Protein AF-A0A9Y2F876-F1 (afdb_monomer)

Structure (mmCIF, N/CA/C/O backbone):
data_AF-A0A9Y2F876-F1
#
_entry.id   AF-A0A9Y2F876-F1
#
loop_
_atom_site.group_PDB
_atom_site.id
_atom_site.type_symbol
_atom_site.label_atom_id
_atom_site.label_alt_id
_atom_site.label_comp_id
_atom_site.label_asym_id
_atom_site.label_entity_id
_atom_site.label_seq_id
_atom_site.pdbx_PDB_ins_code
_atom_site.Cartn_x
_atom_site.Cartn_y
_atom_site.Cartn_z
_atom_site.occupancy
_atom_site.B_iso_or_equiv
_atom_site.auth_seq_id
_atom_site.auth_comp_id
_atom_site.auth_asym_id
_atom_site.auth_atom_id
_atom_site.pdbx_PDB_model_num
ATOM 1 N N . MET A 1 1 ? -9.576 5.790 1.671 1.00 90.94 1 MET A N 1
ATOM 2 C CA . MET A 1 1 ? -9.156 4.691 2.572 1.00 90.94 1 MET A CA 1
ATOM 3 C C . MET A 1 1 ? -8.521 5.276 3.820 1.00 90.94 1 MET A C 1
ATOM 5 O O . MET A 1 1 ? -8.061 6.411 3.752 1.00 90.94 1 MET A O 1
ATOM 9 N N . LYS A 1 2 ? -8.504 4.542 4.933 1.00 94.25 2 LYS A N 1
ATOM 10 C CA . LYS A 1 2 ? -7.722 4.908 6.122 1.00 94.25 2 LYS A CA 1
ATOM 11 C C . LYS A 1 2 ? -6.508 3.995 6.263 1.00 94.25 2 LYS A C 1
ATOM 13 O O . LYS A 1 2 ? -6.579 2.832 5.872 1.00 94.25 2 LYS A O 1
ATOM 18 N N . VAL A 1 3 ? -5.433 4.539 6.819 1.00 91.81 3 VAL A N 1
ATOM 19 C CA . VAL A 1 3 ? -4.305 3.777 7.356 1.00 91.81 3 VAL A CA 1
ATOM 20 C C . VAL A 1 3 ? -4.409 3.852 8.870 1.00 91.81 3 VAL A C 1
ATOM 22 O O . VAL A 1 3 ? -4.529 4.957 9.409 1.00 91.81 3 VAL A O 1
ATOM 25 N N . SER A 1 4 ? -4.386 2.711 9.545 1.00 93.06 4 SER A N 1
ATOM 26 C CA . SER A 1 4 ? -4.471 2.643 11.001 1.00 93.06 4 SER A CA 1
ATOM 27 C C . SER A 1 4 ? -3.447 1.690 11.603 1.00 93.06 4 SER A C 1
ATOM 29 O O . SER A 1 4 ? -2.916 0.804 10.936 1.00 93.06 4 SER A O 1
ATOM 31 N N . ALA A 1 5 ? -3.142 1.926 12.875 1.00 91.31 5 ALA A N 1
ATOM 32 C CA . ALA A 1 5 ? -2.429 0.994 13.735 1.00 91.31 5 ALA A CA 1
ATOM 33 C C . ALA A 1 5 ? -3.355 0.566 14.873 1.00 91.31 5 ALA A C 1
ATOM 35 O O . ALA A 1 5 ? -4.162 1.371 15.343 1.00 91.31 5 ALA A O 1
ATOM 36 N N . THR A 1 6 ? -3.196 -0.675 15.320 1.00 91.19 6 THR A N 1
ATOM 37 C CA . THR A 1 6 ? -3.867 -1.200 16.510 1.00 91.19 6 THR A CA 1
ATOM 38 C C . THR A 1 6 ? -2.807 -1.542 17.550 1.00 91.19 6 THR A C 1
ATOM 40 O O . THR A 1 6 ? -1.836 -2.233 17.232 1.00 91.19 6 THR A O 1
ATOM 43 N N . ASP A 1 7 ? -2.951 -1.020 18.767 1.00 90.69 7 ASP A N 1
ATOM 44 C CA . ASP A 1 7 ? -2.042 -1.336 19.871 1.00 90.69 7 ASP A CA 1
ATOM 45 C C . ASP A 1 7 ? -2.353 -2.708 20.505 1.00 90.69 7 ASP A C 1
ATOM 47 O O . ASP A 1 7 ? -3.294 -3.404 20.117 1.00 90.69 7 ASP A O 1
ATOM 51 N N . MET A 1 8 ? -1.540 -3.129 21.480 1.00 91.50 8 MET A N 1
ATOM 52 C CA . MET A 1 8 ? -1.741 -4.420 22.157 1.00 91.50 8 MET A CA 1
ATOM 53 C C . MET A 1 8 ? -3.033 -4.481 22.982 1.00 91.50 8 MET A C 1
ATOM 55 O O . MET A 1 8 ? -3.517 -5.578 23.259 1.00 91.50 8 MET A O 1
ATOM 59 N N . ASP A 1 9 ? -3.580 -3.327 23.362 1.00 94.56 9 ASP A N 1
ATOM 60 C CA . ASP A 1 9 ? -4.826 -3.209 24.118 1.00 94.56 9 ASP A CA 1
ATOM 61 C C . ASP A 1 9 ? -6.055 -3.181 23.184 1.00 94.56 9 ASP A C 1
ATOM 63 O O . ASP A 1 9 ? -7.196 -3.180 23.648 1.00 94.56 9 ASP A O 1
ATOM 67 N N . GLY A 1 10 ? -5.837 -3.209 21.863 1.00 92.38 10 GLY A N 1
ATOM 68 C CA . GLY A 1 10 ? -6.878 -3.231 20.839 1.00 92.38 10 GLY A CA 1
ATOM 69 C C . GLY A 1 10 ? -7.393 -1.850 20.434 1.00 92.38 10 GLY A C 1
ATOM 70 O O . GLY A 1 10 ? -8.394 -1.768 19.719 1.00 92.38 10 GLY A O 1
ATOM 71 N N . ASN A 1 11 ? -6.744 -0.762 20.858 1.00 94.19 11 ASN A N 1
ATOM 72 C CA . ASN A 1 11 ? -7.148 0.581 20.459 1.00 94.19 11 ASN A CA 1
ATOM 73 C C . ASN A 1 11 ? -6.655 0.885 19.044 1.00 94.19 11 ASN A C 1
ATOM 75 O O . ASN A 1 11 ? -5.462 0.799 18.749 1.00 94.19 11 ASN A O 1
ATOM 79 N N . GLU A 1 12 ? -7.583 1.289 18.176 1.00 94.06 12 GLU A N 1
ATOM 80 C CA . GLU A 1 12 ? -7.270 1.698 16.811 1.00 94.06 12 GLU A CA 1
ATOM 81 C C . GLU A 1 12 ? -6.975 3.203 16.736 1.00 94.06 12 GLU A C 1
ATOM 83 O O . GLU A 1 12 ? -7.786 4.038 17.146 1.00 94.06 12 GLU A O 1
ATOM 88 N N . GLN A 1 13 ? -5.851 3.561 16.115 1.00 93.56 13 GLN A N 1
ATOM 89 C CA . GLN A 1 13 ? -5.506 4.937 15.773 1.00 93.56 13 GLN A CA 1
ATOM 90 C C . GLN A 1 13 ? -5.457 5.126 14.255 1.00 93.56 13 GLN A C 1
ATOM 92 O O . GLN A 1 13 ? -4.723 4.429 13.555 1.00 93.56 13 GLN A O 1
ATOM 97 N N . ILE A 1 14 ? -6.190 6.119 13.736 1.00 93.50 14 ILE A N 1
ATOM 98 C CA . ILE A 1 14 ? -6.073 6.542 12.333 1.00 93.50 14 ILE A CA 1
ATOM 99 C C . ILE A 1 14 ? -4.804 7.381 12.177 1.00 93.50 14 ILE A C 1
ATOM 101 O O . ILE A 1 14 ? -4.685 8.453 12.766 1.00 93.50 14 ILE A O 1
ATOM 105 N N . LEU A 1 15 ? -3.882 6.897 11.349 1.00 90.94 15 LEU A N 1
ATOM 106 C CA . LEU A 1 15 ? -2.607 7.548 11.055 1.00 90.94 15 LEU A CA 1
ATOM 107 C C . LEU A 1 15 ? -2.693 8.436 9.813 1.00 90.94 15 LEU A C 1
ATOM 109 O O . LEU A 1 15 ? -2.065 9.489 9.757 1.00 90.94 15 LEU A O 1
ATOM 113 N N . ALA A 1 16 ? -3.470 8.016 8.810 1.00 89.50 16 ALA A N 1
ATOM 114 C CA . ALA A 1 16 ? -3.639 8.775 7.577 1.00 89.50 16 ALA A CA 1
ATOM 115 C C . ALA A 1 16 ? -4.977 8.492 6.886 1.00 89.50 16 ALA A C 1
ATOM 117 O O . ALA A 1 16 ? -5.543 7.399 6.981 1.00 89.50 16 ALA A O 1
ATOM 118 N N . LEU A 1 17 ? -5.441 9.477 6.116 1.00 91.94 17 LEU A N 1
ATOM 119 C CA . LEU A 1 17 ? -6.520 9.326 5.146 1.00 91.94 17 LEU A CA 1
ATOM 120 C C . LEU A 1 17 ? -5.945 9.401 3.736 1.00 91.94 17 LEU A C 1
ATOM 122 O O . LEU A 1 17 ? -5.151 10.280 3.412 1.00 91.94 17 LEU A O 1
ATOM 126 N N . VAL A 1 18 ? -6.375 8.474 2.888 1.00 90.75 18 VAL A N 1
ATOM 127 C CA . VAL A 1 18 ? -5.912 8.354 1.508 1.00 90.75 18 VAL A CA 1
ATOM 128 C C . VAL A 1 18 ? -7.082 8.577 0.566 1.00 90.75 18 VAL A C 1
ATOM 130 O O . VAL A 1 18 ? -8.057 7.817 0.562 1.00 90.75 18 VAL A O 1
ATOM 133 N N . HIS A 1 19 ? -6.965 9.636 -0.225 1.00 91.06 19 HIS A N 1
ATOM 134 C CA . HIS A 1 19 ? -7.934 10.048 -1.235 1.00 91.06 19 HIS A CA 1
ATOM 135 C C . HIS A 1 19 ? -7.677 9.351 -2.586 1.00 91.06 19 HIS A C 1
ATOM 137 O O . HIS A 1 19 ? -6.632 8.715 -2.759 1.00 91.06 19 HIS A O 1
ATOM 143 N N . PRO A 1 20 ? -8.613 9.440 -3.553 1.00 92.12 20 PRO A N 1
ATOM 144 C CA . PRO A 1 20 ? -8.408 8.907 -4.899 1.00 92.12 20 PRO A CA 1
ATOM 145 C C . PRO A 1 20 ? -7.085 9.371 -5.522 1.00 92.12 20 PRO A C 1
ATOM 147 O O . PRO A 1 20 ? -6.665 10.508 -5.323 1.00 92.12 20 PRO A O 1
ATOM 150 N N . ALA A 1 21 ? -6.428 8.474 -6.264 1.00 86.88 21 ALA A N 1
ATOM 151 C CA . ALA A 1 21 ? -5.073 8.651 -6.809 1.00 86.88 21 ALA A CA 1
ATOM 152 C C . ALA A 1 21 ? -3.948 8.837 -5.762 1.00 86.88 21 ALA A C 1
ATOM 154 O O . ALA A 1 21 ? -2.807 9.148 -6.123 1.00 86.88 21 ALA A O 1
ATOM 155 N N . GLY A 1 22 ? -4.247 8.616 -4.478 1.00 85.88 22 GLY A N 1
ATOM 156 C CA . GLY A 1 22 ? -3.244 8.428 -3.436 1.00 85.88 22 GLY A CA 1
ATOM 157 C C . GLY A 1 22 ? -2.491 7.107 -3.606 1.00 85.88 22 GLY A C 1
ATOM 158 O O . GLY A 1 22 ? -3.005 6.148 -4.181 1.00 85.88 22 GLY A O 1
ATOM 159 N N . VAL A 1 23 ? -1.257 7.068 -3.106 1.00 83.94 23 VAL A N 1
ATOM 160 C CA . VAL A 1 23 ? -0.388 5.884 -3.138 1.00 83.94 23 VAL A CA 1
ATOM 161 C C . VAL A 1 23 ? -0.213 5.383 -1.711 1.00 83.94 23 VAL A C 1
ATOM 163 O O . VAL A 1 23 ? -0.018 6.183 -0.800 1.00 83.94 23 VAL A O 1
ATOM 166 N N . ILE A 1 24 ? -0.298 4.068 -1.524 1.00 84.81 24 ILE A N 1
ATOM 167 C CA . ILE A 1 24 ? -0.108 3.403 -0.233 1.00 84.81 24 ILE A CA 1
ATOM 168 C C . ILE A 1 24 ? 0.824 2.227 -0.444 1.00 84.81 24 ILE A C 1
ATOM 170 O O . ILE A 1 24 ? 0.705 1.505 -1.432 1.00 84.81 24 ILE A O 1
ATOM 174 N N . GLY A 1 25 ? 1.719 2.028 0.509 1.00 78.81 25 GLY A N 1
ATOM 175 C CA . GLY A 1 25 ? 2.683 0.949 0.489 1.00 78.81 25 GLY A CA 1
ATOM 176 C C . GLY A 1 25 ? 4.047 1.484 0.863 1.00 78.81 25 GLY A C 1
ATOM 177 O O . GLY A 1 25 ? 4.415 2.603 0.504 1.00 78.81 25 GLY A O 1
ATOM 178 N N . ASP A 1 26 ? 4.7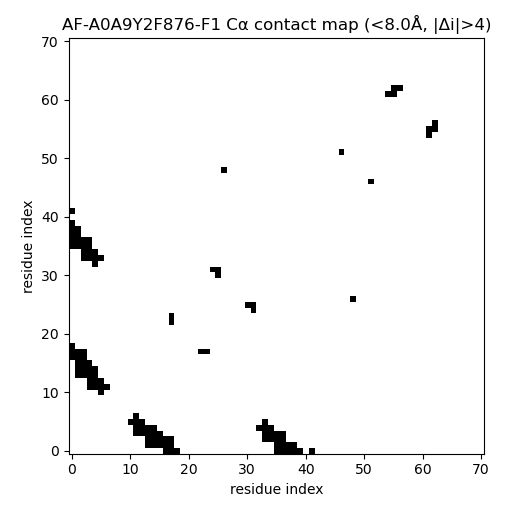84 0.671 1.599 1.00 71.38 26 ASP A N 1
ATOM 179 C CA . ASP A 1 26 ? 6.132 1.019 1.990 1.00 71.38 26 ASP A CA 1
ATOM 180 C C . ASP A 1 26 ? 7.116 0.446 0.968 1.00 71.38 26 ASP A C 1
ATOM 182 O O . ASP A 1 26 ? 7.372 -0.760 0.905 1.00 71.38 26 ASP A O 1
ATOM 186 N N . LEU A 1 27 ? 7.626 1.323 0.104 1.00 63.09 27 LEU A N 1
ATOM 187 C CA . LEU A 1 27 ? 8.646 0.974 -0.884 1.00 63.09 27 LEU A CA 1
ATOM 188 C C . LEU A 1 27 ? 9.937 0.494 -0.204 1.00 63.09 27 LEU A C 1
ATOM 190 O O . LEU A 1 27 ? 10.641 -0.356 -0.753 1.00 63.09 27 LEU A O 1
ATOM 194 N N . PHE A 1 28 ? 10.220 1.002 1.000 1.00 58.41 28 PHE A N 1
ATOM 195 C CA . PHE A 1 28 ? 11.521 0.868 1.650 1.00 58.41 28 PHE A CA 1
ATOM 196 C C . PHE A 1 28 ? 11.478 0.066 2.954 1.00 58.41 28 PHE A C 1
ATOM 198 O O . PHE A 1 28 ? 12.512 -0.477 3.342 1.00 58.41 28 PHE A O 1
ATOM 205 N N . ALA A 1 29 ? 10.318 -0.099 3.596 1.00 61.66 29 ALA A N 1
ATOM 206 C CA . ALA A 1 29 ? 10.208 -0.985 4.751 1.00 61.66 29 ALA A CA 1
ATOM 207 C C . ALA A 1 29 ? 10.021 -2.466 4.353 1.00 61.66 29 ALA A C 1
ATOM 209 O O . AL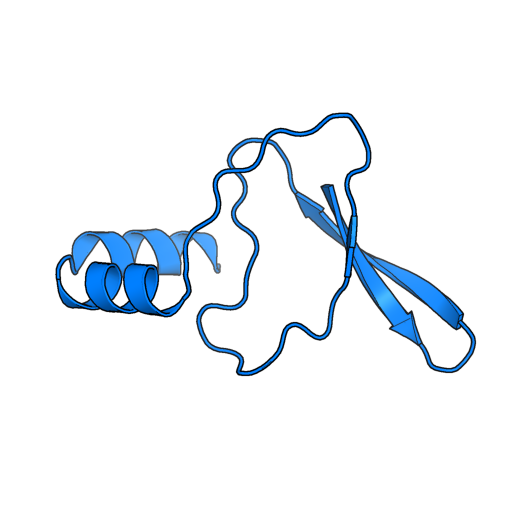A A 1 29 ? 9.416 -2.795 3.321 1.00 61.66 29 ALA A O 1
ATOM 210 N N . PRO A 1 30 ? 10.544 -3.397 5.171 1.00 52.66 30 PRO A N 1
ATOM 211 C CA . PRO A 1 30 ? 10.375 -4.830 4.957 1.00 52.66 30 PRO A CA 1
ATOM 212 C C . PRO A 1 30 ? 8.953 -5.324 5.269 1.00 52.66 30 PRO A C 1
ATOM 214 O O . PRO A 1 30 ? 8.537 -6.316 4.676 1.00 52.66 30 PRO A O 1
ATOM 217 N N . PHE A 1 31 ? 8.194 -4.628 6.127 1.00 56.66 31 PHE A N 1
ATOM 218 C CA . PHE A 1 31 ? 6.841 -5.025 6.531 1.00 56.66 31 PHE A CA 1
ATOM 219 C C . PHE A 1 31 ? 5.916 -3.813 6.681 1.00 56.66 31 PHE A C 1
ATOM 221 O O . PHE A 1 31 ? 6.305 -2.798 7.254 1.00 56.66 31 PHE A O 1
ATOM 228 N N . THR A 1 32 ? 4.673 -3.932 6.211 1.00 61.31 32 THR A N 1
ATOM 229 C 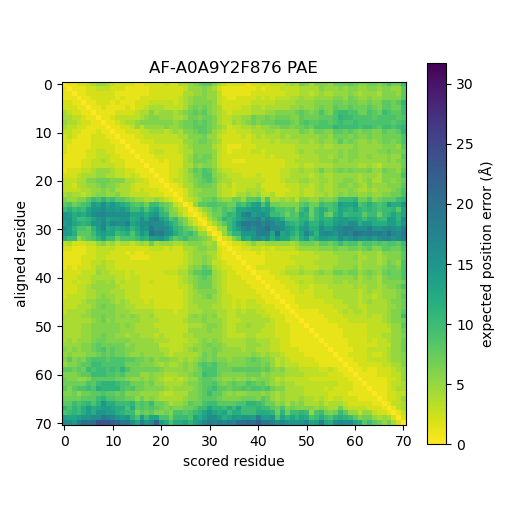CA . THR A 1 32 ? 3.589 -2.994 6.533 1.00 61.31 32 THR A CA 1
ATOM 230 C C . THR A 1 32 ? 3.081 -3.288 7.941 1.00 61.31 32 THR A C 1
ATOM 232 O O . THR A 1 32 ? 2.386 -4.276 8.147 1.00 61.31 32 THR A O 1
ATOM 235 N N . GLN A 1 33 ? 3.425 -2.435 8.908 1.00 71.12 33 GLN A N 1
ATOM 236 C CA . GLN A 1 33 ? 2.923 -2.506 10.292 1.00 71.12 33 GLN A CA 1
ATOM 237 C C . GLN A 1 33 ? 1.535 -1.866 10.471 1.00 71.12 33 GLN A C 1
ATOM 239 O O . GLN A 1 33 ? 1.093 -1.656 11.596 1.00 71.12 33 GLN A O 1
ATOM 244 N N . HIS A 1 34 ? 0.873 -1.511 9.371 1.00 86.44 34 HIS A N 1
ATOM 245 C CA . HIS A 1 34 ? -0.355 -0.731 9.382 1.00 86.44 34 HIS A CA 1
ATOM 246 C C . HIS A 1 34 ? -1.429 -1.418 8.554 1.00 86.44 34 HIS A C 1
ATOM 248 O O . HIS A 1 34 ? -1.153 -1.923 7.460 1.00 86.44 34 HIS A O 1
ATOM 254 N N . ASP A 1 35 ? -2.653 -1.351 9.055 1.00 89.19 35 ASP A N 1
ATOM 255 C CA . ASP A 1 35 ? -3.833 -1.815 8.354 1.00 89.19 35 ASP A CA 1
ATOM 256 C C . ASP A 1 35 ? -4.315 -0.741 7.382 1.00 89.19 35 ASP A C 1
ATOM 258 O O . ASP A 1 35 ? -4.344 0.456 7.684 1.00 89.19 35 ASP A O 1
ATOM 262 N N . VAL A 1 36 ? -4.711 -1.175 6.187 1.00 91.31 36 VAL A N 1
ATOM 263 C CA . VAL A 1 36 ? -5.298 -0.306 5.166 1.00 91.31 36 VAL A CA 1
ATOM 264 C C . VAL A 1 36 ? -6.742 -0.724 4.972 1.00 91.31 36 VAL A C 1
ATOM 266 O O . VAL A 1 36 ? -7.024 -1.811 4.471 1.00 91.31 36 VAL A O 1
ATOM 269 N N . VAL A 1 37 ? -7.663 0.155 5.357 1.00 93.38 37 VAL A N 1
ATOM 270 C CA . VAL A 1 37 ? -9.095 -0.156 5.383 1.00 93.38 37 VAL A CA 1
ATOM 271 C C . VAL A 1 37 ? -9.856 0.751 4.419 1.00 93.38 37 VAL A C 1
ATOM 273 O O . VAL A 1 37 ? -9.733 1.985 4.434 1.00 93.38 37 VAL A O 1
ATOM 276 N N . ALA A 1 38 ? -10.672 0.134 3.567 1.00 95.00 38 ALA A N 1
ATOM 277 C CA . ALA A 1 38 ? -11.601 0.845 2.702 1.00 95.00 38 ALA A CA 1
ATOM 278 C C . ALA A 1 38 ? -12.735 1.453 3.546 1.00 95.00 38 ALA A C 1
ATOM 280 O O . ALA A 1 38 ? -13.412 0.750 4.289 1.00 95.00 38 ALA A O 1
ATOM 281 N N . LEU A 1 39 ? -12.932 2.771 3.441 1.00 95.06 39 LEU A N 1
ATOM 282 C CA . LEU A 1 39 ? -14.025 3.483 4.127 1.00 95.06 39 LEU A CA 1
ATOM 283 C C . LEU A 1 39 ? -15.323 3.482 3.304 1.00 95.06 39 LEU A C 1
ATOM 285 O O . LEU A 1 39 ? -16.397 3.739 3.832 1.00 95.06 39 LEU A O 1
ATOM 289 N N . THR A 1 40 ? -15.199 3.222 2.003 1.00 94.75 40 THR A N 1
ATOM 290 C CA . THR A 1 40 ? -16.269 3.158 1.004 1.00 94.75 40 THR A CA 1
ATOM 291 C C . THR A 1 40 ? -15.881 2.123 -0.048 1.00 94.75 40 THR A C 1
ATOM 293 O O . THR A 1 40 ? -14.728 1.675 -0.080 1.00 94.75 40 THR A O 1
ATOM 296 N N . GLU A 1 41 ? -16.791 1.813 -0.973 1.00 96.50 41 GLU A N 1
ATOM 297 C CA . GLU A 1 41 ? -16.417 1.130 -2.212 1.00 96.50 41 GLU A CA 1
ATOM 298 C C . GLU A 1 41 ? -15.230 1.858 -2.864 1.00 96.50 41 GLU A C 1
ATOM 300 O O . GLU A 1 41 ? -15.209 3.088 -2.963 1.00 96.50 41 GLU A O 1
ATOM 305 N N . SER A 1 42 ? -14.187 1.098 -3.189 1.00 93.88 42 SER A N 1
ATOM 306 C CA . SER A 1 42 ? -12.895 1.621 -3.625 1.00 93.88 42 SER A CA 1
ATOM 307 C C . SER A 1 42 ? -12.325 0.711 -4.705 1.00 93.88 42 SER A C 1
ATOM 309 O O . SER A 1 42 ? -12.344 -0.509 -4.563 1.00 93.88 42 SER A O 1
ATOM 311 N N . GLN A 1 43 ? -11.780 1.307 -5.763 1.00 95.25 43 GLN A N 1
ATOM 312 C CA . GLN A 1 43 ? -11.014 0.593 -6.782 1.00 95.25 43 GLN A CA 1
ATOM 313 C C . GLN A 1 43 ? -9.525 0.813 -6.544 1.00 95.25 43 GLN A C 1
ATOM 315 O O . GLN A 1 43 ? -9.090 1.935 -6.275 1.00 95.25 43 GLN A O 1
ATOM 320 N N . LEU A 1 44 ? -8.750 -0.263 -6.641 1.00 91.81 44 LEU A N 1
ATOM 321 C CA . LE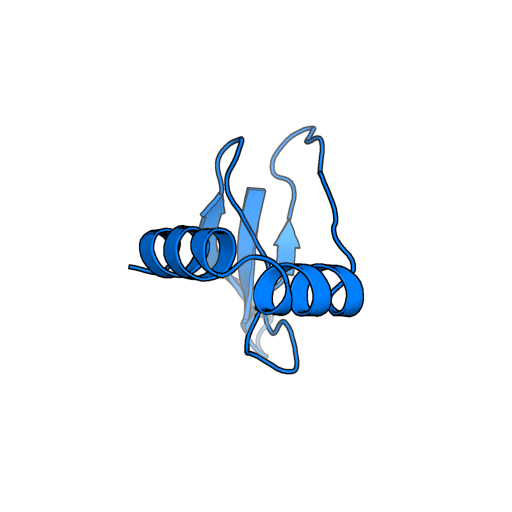U A 1 44 ? -7.319 -0.256 -6.371 1.00 91.81 44 LEU A CA 1
ATOM 322 C C . LEU A 1 44 ? -6.538 -0.626 -7.624 1.00 91.81 44 LEU A C 1
ATOM 324 O O . LEU A 1 44 ? -6.917 -1.532 -8.361 1.00 91.81 44 LEU A O 1
ATOM 328 N N . CYS A 1 45 ? -5.413 0.057 -7.816 1.00 92.44 45 CYS A N 1
ATOM 329 C CA . CYS A 1 45 ? -4.377 -0.349 -8.752 1.00 92.44 45 CYS A CA 1
ATOM 330 C C . CYS A 1 45 ? -3.198 -0.870 -7.931 1.00 92.44 45 CYS A C 1
ATOM 332 O O . CYS A 1 45 ? -2.582 -0.111 -7.180 1.00 92.44 45 CYS A O 1
ATOM 334 N N . THR A 1 46 ? -2.945 -2.174 -8.006 1.00 90.12 46 THR A N 1
ATOM 335 C CA . THR A 1 46 ? -1.915 -2.846 -7.212 1.00 90.12 46 THR A CA 1
ATOM 336 C C . THR A 1 46 ? -0.688 -3.137 -8.065 1.00 90.12 46 THR A C 1
ATOM 338 O O . THR A 1 46 ? -0.783 -3.465 -9.245 1.00 90.12 46 THR A O 1
ATOM 341 N N . PHE A 1 47 ? 0.484 -3.026 -7.445 1.00 87.94 47 PHE A N 1
ATOM 342 C CA . PHE A 1 47 ? 1.768 -3.317 -8.072 1.00 87.94 47 PHE A CA 1
ATOM 343 C C . PHE A 1 47 ? 2.535 -4.283 -7.178 1.00 87.94 47 PHE A C 1
ATOM 345 O O . PHE A 1 47 ? 2.636 -4.062 -5.969 1.00 87.94 47 PHE A O 1
ATOM 352 N N . ALA A 1 48 ? 3.100 -5.344 -7.753 1.00 88.75 48 ALA A N 1
ATOM 353 C CA . ALA A 1 48 ? 4.004 -6.202 -7.002 1.00 88.75 48 ALA A CA 1
ATOM 354 C C . ALA A 1 48 ? 5.290 -5.429 -6.669 1.00 88.75 48 ALA A C 1
ATOM 356 O O . ALA A 1 48 ? 5.841 -4.730 -7.521 1.00 88.75 48 ALA A O 1
ATOM 357 N N . LYS A 1 49 ? 5.810 -5.590 -5.445 1.00 84.62 49 LYS A N 1
ATOM 358 C CA . LYS A 1 49 ? 7.031 -4.899 -4.987 1.00 84.62 49 LYS A CA 1
ATOM 359 C C . LYS A 1 49 ? 8.215 -5.118 -5.936 1.00 84.62 49 LYS A C 1
ATOM 361 O O . LYS A 1 49 ? 8.932 -4.176 -6.252 1.00 84.62 49 LYS A O 1
ATOM 366 N N . ALA A 1 50 ? 8.389 -6.345 -6.431 1.00 88.31 50 ALA A N 1
ATOM 367 C CA . ALA A 1 50 ? 9.457 -6.679 -7.374 1.00 88.31 50 ALA A CA 1
ATOM 368 C C . ALA A 1 50 ? 9.321 -5.935 -8.714 1.00 88.31 50 ALA A C 1
ATOM 370 O O . ALA A 1 50 ? 10.320 -5.488 -9.274 1.00 88.31 50 ALA A O 1
ATOM 371 N N . ASP A 1 51 ? 8.099 -5.768 -9.218 1.00 90.38 51 ASP A N 1
ATOM 372 C CA . ASP A 1 51 ? 7.845 -5.063 -10.478 1.00 90.38 51 ASP A CA 1
ATOM 373 C C . ASP A 1 51 ? 8.068 -3.564 -10.321 1.00 90.38 51 ASP A C 1
ATOM 375 O O . ASP A 1 51 ? 8.695 -2.935 -11.173 1.00 90.38 51 ASP A O 1
ATOM 379 N N . LEU A 1 52 ? 7.626 -3.008 -9.191 1.00 86.81 52 LEU A N 1
ATOM 380 C CA . LEU A 1 52 ? 7.829 -1.604 -8.868 1.00 86.81 52 LEU A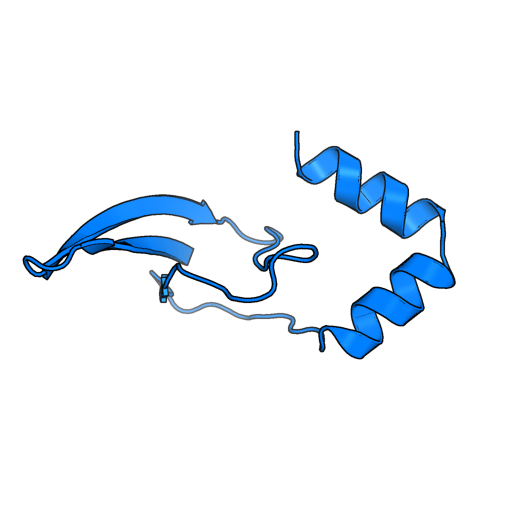 CA 1
ATOM 381 C C . LEU A 1 52 ? 9.317 -1.278 -8.684 1.00 86.81 52 LEU A C 1
ATOM 383 O O . LEU A 1 52 ? 9.782 -0.288 -9.241 1.00 86.81 52 LEU A O 1
ATOM 387 N N . ASN A 1 53 ? 10.081 -2.137 -8.001 1.00 86.44 53 ASN A N 1
ATOM 388 C CA . ASN A 1 53 ? 11.533 -1.982 -7.866 1.00 86.44 53 ASN A CA 1
ATOM 389 C C . ASN A 1 53 ? 12.232 -1.999 -9.232 1.00 86.44 53 ASN A C 1
ATOM 391 O O . ASN A 1 53 ? 12.996 -1.089 -9.540 1.00 86.44 53 ASN A O 1
ATOM 395 N N . ARG A 1 54 ? 11.901 -2.968 -10.100 1.00 90.31 54 ARG A N 1
ATOM 396 C CA . ARG A 1 54 ? 12.443 -3.012 -11.469 1.00 90.31 54 ARG A CA 1
ATOM 397 C C . ARG A 1 54 ? 12.105 -1.750 -12.266 1.00 90.31 54 ARG A C 1
ATOM 399 O O . ARG A 1 54 ? 12.944 -1.264 -13.018 1.00 90.31 54 ARG A O 1
ATOM 406 N N . ALA A 1 55 ? 10.895 -1.211 -12.113 1.00 89.44 55 ALA A N 1
ATOM 407 C CA . ALA A 1 55 ? 10.492 0.023 -12.782 1.00 89.44 55 ALA A CA 1
ATOM 408 C C . ALA A 1 55 ? 11.254 1.250 -12.252 1.00 89.44 55 ALA A C 1
ATOM 410 O O . ALA A 1 55 ? 11.646 2.111 -13.034 1.00 89.44 55 ALA A O 1
ATOM 411 N N . VA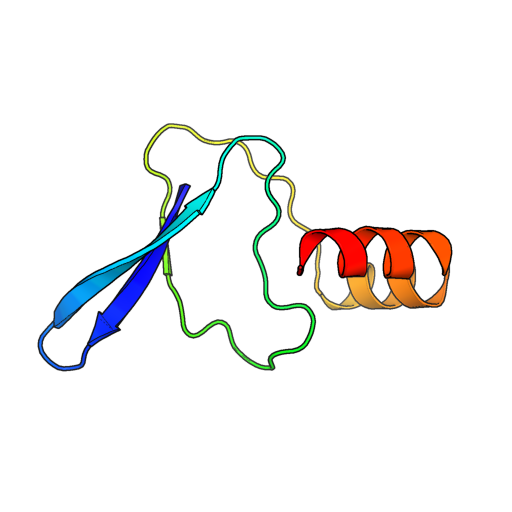L A 1 56 ? 11.488 1.331 -10.942 1.00 88.62 56 VAL A N 1
ATOM 412 C CA . VAL A 1 56 ? 12.288 2.395 -10.312 1.00 88.62 56 VAL A CA 1
ATOM 413 C C . VAL A 1 56 ? 13.733 2.368 -10.823 1.00 88.62 56 VAL A C 1
ATOM 415 O O . VAL A 1 56 ? 14.272 3.423 -11.158 1.00 88.62 56 VAL A O 1
ATOM 418 N N . ASP A 1 57 ? 14.325 1.181 -10.968 1.00 88.50 57 ASP A N 1
ATOM 419 C CA . ASP A 1 57 ? 15.677 1.019 -11.517 1.00 88.50 57 ASP A CA 1
ATOM 420 C C . ASP A 1 57 ? 15.744 1.383 -13.011 1.00 88.50 57 ASP A C 1
ATOM 422 O O . ASP A 1 57 ? 16.689 2.031 -13.463 1.00 88.50 57 ASP A O 1
ATOM 426 N N . ALA A 1 58 ? 14.725 1.000 -13.787 1.00 93.62 58 ALA A N 1
ATOM 427 C CA . ALA A 1 58 ? 14.671 1.246 -15.228 1.00 93.62 58 ALA A CA 1
ATOM 428 C C . ALA A 1 58 ? 14.322 2.701 -15.597 1.00 93.62 58 ALA A C 1
ATOM 430 O O . ALA A 1 58 ? 14.718 3.178 -16.663 1.00 93.62 58 ALA A O 1
ATOM 431 N N . TYR A 1 59 ? 13.584 3.417 -14.742 1.00 92.69 59 TYR A N 1
ATOM 432 C CA . TYR A 1 59 ? 13.050 4.747 -15.042 1.00 92.69 59 TYR A CA 1
ATOM 433 C C . TYR A 1 59 ? 13.398 5.766 -13.941 1.00 92.69 59 TYR A C 1
ATOM 435 O O . TYR A 1 59 ? 12.569 6.058 -13.082 1.00 92.69 59 TYR A O 1
ATOM 443 N N . PRO A 1 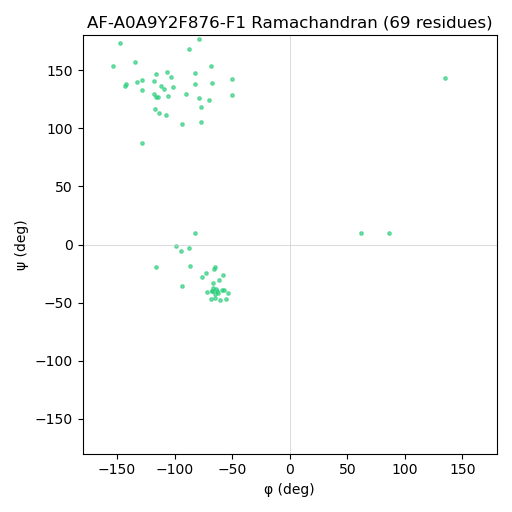60 ? 14.564 6.440 -14.003 1.00 87.38 60 PRO A N 1
ATOM 444 C CA . PRO A 1 60 ? 14.998 7.385 -12.962 1.00 87.38 60 PRO A CA 1
ATOM 445 C C . PRO A 1 60 ? 14.031 8.554 -12.698 1.00 87.38 60 PRO A C 1
ATOM 447 O O . PRO A 1 60 ? 14.004 9.132 -11.609 1.00 87.38 60 PRO A O 1
ATOM 450 N N . ALA A 1 61 ? 13.229 8.933 -13.698 1.00 89.75 61 ALA A N 1
ATOM 451 C CA . ALA A 1 61 ? 12.186 9.944 -13.542 1.00 89.75 61 ALA A CA 1
ATOM 452 C C . ALA A 1 61 ? 11.056 9.479 -12.602 1.00 89.75 61 ALA A C 1
ATOM 454 O O . ALA A 1 61 ? 10.512 10.300 -11.861 1.00 89.75 61 ALA A O 1
ATOM 455 N N . LEU A 1 62 ? 10.744 8.177 -12.589 1.00 86.94 62 LEU A N 1
ATOM 456 C CA . LEU A 1 62 ? 9.762 7.577 -11.687 1.00 86.94 62 LEU A CA 1
ATOM 457 C C . LEU A 1 62 ? 10.232 7.684 -10.235 1.00 86.94 62 LEU A C 1
ATOM 459 O O . LEU A 1 62 ? 9.482 8.162 -9.390 1.00 86.94 62 LEU A O 1
ATOM 463 N N . THR A 1 63 ? 11.494 7.352 -9.958 1.00 83.44 63 THR A N 1
ATOM 464 C CA . THR A 1 63 ? 12.100 7.478 -8.623 1.00 83.44 63 THR A CA 1
ATOM 465 C C . THR A 1 63 ? 11.972 8.898 -8.078 1.00 83.44 63 THR A C 1
ATOM 467 O O . THR A 1 63 ? 11.517 9.104 -6.954 1.00 83.44 63 THR A O 1
ATOM 470 N N . LYS A 1 64 ? 12.297 9.905 -8.902 1.00 85.00 64 LYS A N 1
ATOM 471 C CA . LYS A 1 64 ? 12.151 11.324 -8.532 1.00 85.00 64 LYS A CA 1
ATOM 472 C C . LYS A 1 64 ? 10.693 11.708 -8.272 1.00 85.00 64 LYS A C 1
ATOM 474 O O . LYS A 1 64 ? 10.417 12.475 -7.352 1.00 85.00 64 LYS A O 1
ATOM 479 N N . ALA A 1 65 ? 9.763 11.201 -9.080 1.00 84.94 65 ALA A N 1
ATOM 480 C CA . ALA A 1 65 ? 8.339 11.467 -8.910 1.00 84.94 65 ALA A CA 1
ATOM 481 C C . ALA A 1 65 ? 7.780 10.849 -7.619 1.00 84.94 65 ALA A C 1
ATOM 483 O O . ALA A 1 65 ? 6.949 11.480 -6.967 1.00 84.94 65 ALA A O 1
ATOM 484 N N . LEU A 1 66 ? 8.253 9.658 -7.239 1.00 80.56 66 LEU A N 1
ATOM 485 C CA . LEU A 1 66 ? 7.878 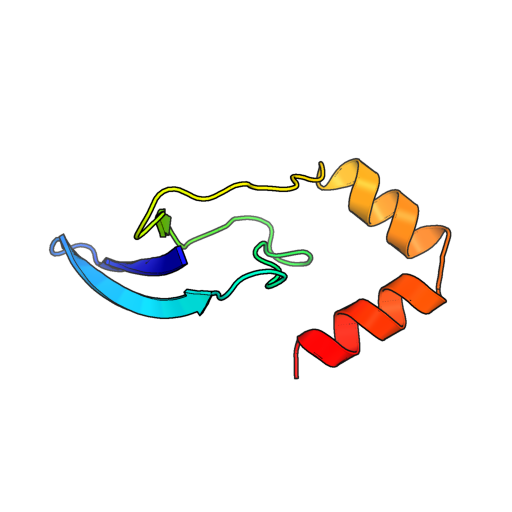8.991 -5.992 1.00 80.56 66 LEU A CA 1
ATOM 486 C C . LEU A 1 66 ? 8.431 9.735 -4.770 1.00 80.56 66 LEU A C 1
ATOM 488 O O . LEU A 1 66 ? 7.661 10.048 -3.871 1.00 80.56 66 LEU A O 1
ATOM 492 N N . LEU A 1 67 ? 9.711 10.126 -4.784 1.00 76.50 67 LEU A N 1
ATOM 493 C CA . LEU A 1 67 ? 10.334 10.888 -3.690 1.00 76.50 67 LEU A CA 1
ATOM 494 C C . LEU A 1 67 ? 9.607 12.207 -3.386 1.00 76.50 67 LEU A C 1
ATOM 496 O O . LEU A 1 67 ? 9.437 12.565 -2.226 1.00 76.50 67 LEU A O 1
ATOM 500 N N . ARG A 1 68 ? 9.129 12.918 -4.417 1.00 77.62 68 ARG A N 1
ATOM 501 C CA . ARG A 1 68 ? 8.364 14.170 -4.250 1.00 77.62 68 ARG A CA 1
ATOM 502 C C . ARG A 1 68 ? 7.012 13.994 -3.555 1.00 77.62 68 ARG A C 1
ATOM 504 O O . ARG A 1 68 ? 6.447 14.989 -3.128 1.00 77.62 68 ARG A O 1
ATOM 511 N N . ARG A 1 69 ? 6.466 12.776 -3.514 1.00 68.00 69 ARG A N 1
ATOM 512 C CA . ARG A 1 69 ? 5.180 12.462 -2.866 1.00 68.00 69 ARG A CA 1
ATOM 513 C C . ARG A 1 69 ? 5.350 11.975 -1.425 1.00 68.00 69 ARG A C 1
ATOM 515 O O . ARG A 1 69 ? 4.351 11.741 -0.757 1.00 68.00 69 ARG A O 1
ATOM 522 N N . SER A 1 70 ? 6.593 11.783 -0.989 1.00 60.94 70 SER A N 1
ATOM 523 C CA . SER A 1 70 ? 6.962 11.342 0.360 1.00 60.94 70 SER A CA 1
ATOM 524 C C . SER A 1 70 ? 7.392 12.501 1.276 1.00 60.94 70 SER A C 1
ATOM 526 O O . SER A 1 70 ? 7.728 12.242 2.428 1.00 60.94 70 SER A O 1
ATOM 528 N N . GLN A 1 71 ? 7.414 13.741 0.766 1.00 50.91 71 GLN A N 1
ATOM 529 C CA . GLN A 1 71 ? 7.557 14.994 1.526 1.00 50.91 71 GLN A CA 1
ATOM 530 C C . GLN A 1 71 ? 6.189 15.647 1.697 1.00 50.91 71 GLN A C 1
ATOM 532 O O . GLN A 1 71 ? 5.975 16.251 2.768 1.00 50.91 71 GLN A O 1
#

Mean predicted aligned error: 5.35 Å

Foldseek 3Di:
DFKWAADPVGDIDTPDDADPPGDDDDLPDPDDRIDDDDPDDDDDDDDDSVRVVVCVVVPVVVVVVVVVNVD

Sequence (71 aa):
MKVSATDMDGNEQILALVHPAGVIGDLFAPFTQHDVVALTESQLCTFAKADLNRAVDAYPALTKALLRRSQ

Nearest PDB structures (foldseek):
  3e5q-assembly3_E  TM=7.903E-01  e=1.677E+00  Desulfitobacterium hafniense DCB-2
  7t4q-assembly1_C  TM=2.546E-01  e=4.035E+00  Human betaherpesvirus 5

Solvent-accessible surface area (backbone atoms only — not comparable to full-atom values): 4735 Å² total; per-residue (Å²): 62,38,33,28,42,66,52,98,88,65,54,75,42,82,77,44,79,44,58,91,96,57,86,85,80,67,91,83,54,96,68,82,86,54,51,78,43,75,82,57,96,77,88,82,90,85,76,57,68,70,60,50,52,52,46,38,74,74,32,64,68,52,44,56,57,54,56,68,74,75,113

Secondary s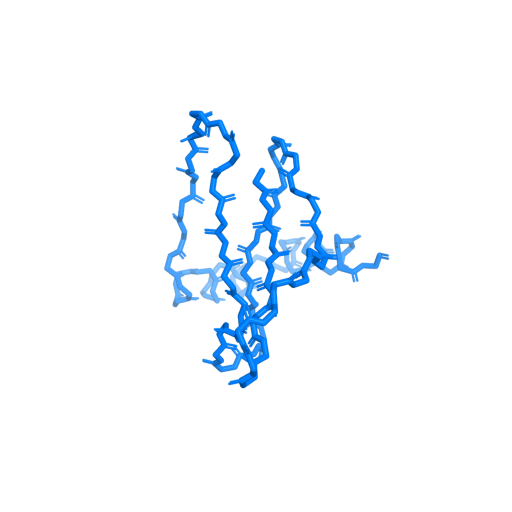tructure (DSSP, 8-state):
-EEEEE-TT--EEEEEE--TT---S-SS-SS--SEEE-SSS-------HHHHHHHHHH-HHHHHHHHTT--

Radius of gyration: 14.12 Å; Cα contacts (8 Å, |Δi|>4): 59; chains: 1; bounding box: 32×22×39 Å

InterPro domains:
  IPR000595 Cyclic nucleotide-binding domain [PF00027] (2-58)
  IPR000595 Cyclic nucleotide-binding domain [cd00038] (1-67)
  IPR014710 RmlC-like jelly roll fold [G3DSA:2.60.120.10] (1-71)
  IPR018490 Cyclic nucleotide-binding domain superfamily [SSF51206] (2-68)

pLDDT: mean 85.26, std 11.25, range [50.91, 96.5]

Organism: NCBI:txid2173831